Protein AF-A0A6G3SJ75-F1 (afdb_monomer_lite)

Radius of gyration: 22.11 Å; chains: 1; bounding box: 38×34×82 Å

Secondary structure (DSSP, 8-state):
-------------------HHHHHHHHHHHHHTT-S-TTHHHHHHHHHHHTTT-HHHHHHHHHHHHT-S-HHHHHHHHHHHHHHHHHS-S--HHHHHHHHHHTT-S-HHHHHHHHHHHHHHH--

Structure (mmCIF, N/CA/C/O backbone):
data_AF-A0A6G3SJ75-F1
#
_entry.id   AF-A0A6G3SJ75-F1
#
loop_
_atom_site.group_PDB
_atom_site.id
_atom_site.type_symbol
_atom_site.label_atom_id
_atom_site.label_alt_id
_atom_site.label_comp_id
_atom_site.label_asym_id
_atom_site.label_entity_id
_atom_site.label_seq_id
_atom_site.pdbx_PDB_ins_code
_atom_site.Cartn_x
_atom_site.Cartn_y
_atom_site.Cartn_z
_atom_site.occupancy
_atom_site.B_iso_or_equiv
_atom_site.auth_seq_id
_atom_site.auth_comp_id
_atom_site.auth_asym_id
_atom_site.auth_atom_id
_atom_site.pdbx_PDB_model_num
ATOM 1 N N . PRO A 1 1 ? 21.602 16.495 68.713 1.00 47.25 1 PRO A N 1
ATOM 2 C CA . PRO A 1 1 ? 21.553 17.227 67.424 1.00 47.25 1 PRO A CA 1
ATOM 3 C C . PRO A 1 1 ? 20.868 16.392 66.323 1.00 47.25 1 PRO A C 1
ATOM 5 O O . PRO A 1 1 ? 21.427 15.394 65.881 1.00 47.25 1 PRO A O 1
ATOM 8 N N . GLY A 1 2 ? 19.623 16.755 65.977 1.00 37.72 2 GLY A N 1
ATOM 9 C CA . GLY A 1 2 ? 18.852 16.209 64.843 1.00 37.72 2 GLY A CA 1
ATOM 10 C C . GLY A 1 2 ? 19.185 16.898 63.500 1.00 37.72 2 GLY A C 1
ATOM 11 O O . GLY A 1 2 ? 20.234 17.530 63.412 1.00 37.72 2 GLY A O 1
ATOM 12 N N . PRO A 1 3 ? 18.320 16.812 62.468 1.00 52.12 3 PRO A N 1
ATOM 13 C CA . PRO A 1 3 ? 18.418 15.797 61.412 1.00 52.12 3 PRO A CA 1
ATOM 14 C C . PRO A 1 3 ? 18.659 16.350 59.985 1.00 52.12 3 PRO A C 1
ATOM 16 O O . PRO A 1 3 ? 18.414 17.513 59.702 1.00 52.12 3 PRO A O 1
ATOM 19 N N . VAL A 1 4 ? 19.126 15.449 59.106 1.00 50.78 4 VAL A N 1
ATOM 20 C CA . VAL A 1 4 ? 18.877 15.314 57.649 1.00 50.78 4 VAL A CA 1
ATOM 21 C C . VAL A 1 4 ? 18.573 16.604 56.863 1.00 50.78 4 VAL A C 1
ATOM 23 O O . VAL A 1 4 ? 17.423 17.018 56.756 1.00 50.78 4 VAL A O 1
ATOM 26 N N . ALA A 1 5 ? 19.582 17.157 56.181 1.00 46.34 5 ALA A N 1
ATOM 27 C CA . ALA A 1 5 ? 19.357 18.026 55.027 1.00 46.34 5 ALA A CA 1
ATOM 28 C C . ALA A 1 5 ? 19.235 17.141 53.782 1.00 46.34 5 ALA A C 1
ATOM 30 O O . ALA A 1 5 ? 20.224 16.766 53.150 1.00 46.34 5 ALA A O 1
ATOM 31 N N . ALA A 1 6 ? 17.995 16.753 53.491 1.00 44.28 6 ALA A N 1
ATOM 32 C CA . ALA A 1 6 ? 17.613 16.232 52.196 1.00 44.28 6 ALA A CA 1
ATOM 33 C C . ALA A 1 6 ? 18.060 17.245 51.136 1.00 44.28 6 ALA A C 1
ATOM 35 O O . ALA A 1 6 ? 17.622 18.394 51.145 1.00 44.28 6 ALA A O 1
ATOM 36 N N . ALA A 1 7 ? 18.944 16.823 50.234 1.00 47.50 7 ALA A N 1
ATOM 37 C CA . ALA A 1 7 ? 19.111 17.499 48.962 1.00 47.50 7 ALA A CA 1
ATOM 38 C C . ALA A 1 7 ? 17.801 17.286 48.199 1.00 47.50 7 ALA A C 1
ATOM 40 O O . ALA A 1 7 ? 17.618 16.284 47.502 1.00 47.50 7 ALA A O 1
ATOM 41 N N . GLU A 1 8 ? 16.854 18.191 48.448 1.00 47.06 8 GLU A N 1
ATOM 42 C CA . GLU A 1 8 ? 15.608 18.302 47.719 1.00 47.06 8 GLU A CA 1
ATOM 43 C C . GLU A 1 8 ? 15.945 18.259 46.242 1.00 47.06 8 GLU A C 1
ATOM 45 O O . GLU A 1 8 ? 16.653 19.096 45.676 1.00 47.06 8 GLU A O 1
ATOM 50 N N . THR A 1 9 ? 15.472 17.184 45.635 1.00 43.53 9 THR A N 1
ATOM 51 C CA . THR A 1 9 ? 15.505 16.989 44.209 1.00 43.53 9 THR A CA 1
ATOM 52 C C . THR A 1 9 ? 14.530 18.008 43.639 1.00 43.53 9 THR A C 1
ATOM 54 O O . THR A 1 9 ? 13.381 17.686 43.363 1.00 43.53 9 THR A O 1
ATOM 57 N N . CYS A 1 10 ? 14.981 19.246 43.437 1.00 39.94 10 CYS A N 1
ATOM 58 C CA . CYS A 1 10 ? 14.338 20.186 42.528 1.00 39.94 10 CYS A CA 1
ATOM 59 C C . CYS A 1 10 ? 14.564 19.684 41.096 1.00 39.94 10 CYS A C 1
ATOM 61 O O . CYS A 1 10 ? 15.176 20.347 40.260 1.00 39.94 10 CYS A O 1
ATOM 63 N N . ARG A 1 11 ? 14.070 18.476 40.795 1.00 49.41 11 ARG A N 1
ATOM 64 C CA . ARG A 1 11 ? 13.680 18.117 39.442 1.00 49.41 11 ARG A CA 1
ATOM 65 C C . ARG A 1 11 ? 12.459 18.978 39.196 1.00 49.41 11 ARG A C 1
ATOM 67 O O . ARG A 1 11 ? 11.348 18.570 39.503 1.00 49.41 11 ARG A O 1
ATOM 74 N N . GLY A 1 12 ? 12.710 20.214 38.764 1.00 45.19 12 GLY A N 1
ATOM 75 C CA . GLY A 1 12 ? 11.663 21.095 38.294 1.00 45.19 12 GLY A CA 1
ATOM 76 C C . GLY A 1 12 ? 10.825 20.280 37.330 1.00 45.19 12 GLY A C 1
ATOM 77 O O . GLY A 1 12 ? 11.332 19.822 36.304 1.00 45.19 12 GLY A O 1
ATOM 78 N N . GLU A 1 13 ? 9.583 20.031 37.725 1.00 49.47 13 GLU A N 1
ATOM 79 C CA . GLU A 1 13 ? 8.521 19.602 36.840 1.00 49.47 13 GLU A CA 1
ATOM 80 C C . GLU A 1 13 ? 8.466 20.705 35.780 1.00 49.47 13 GLU A C 1
ATOM 82 O O . GLU A 1 13 ? 7.890 21.773 35.987 1.00 49.47 13 GLU A O 1
ATOM 87 N N . GLN A 1 14 ? 9.226 20.532 34.698 1.00 55.97 14 GLN A N 1
ATOM 88 C CA . GLN A 1 14 ? 9.163 21.414 33.550 1.00 55.97 14 GLN A CA 1
ATOM 89 C C . GLN A 1 14 ? 7.774 21.176 32.986 1.00 55.97 14 GLN A C 1
ATOM 91 O O . GLN A 1 14 ? 7.561 20.235 32.224 1.00 55.97 14 GLN A O 1
ATOM 96 N N . VAL A 1 15 ? 6.816 21.987 33.439 1.00 60.44 15 VAL A N 1
ATOM 97 C CA . VAL A 1 15 ? 5.474 22.060 32.877 1.00 60.44 15 VAL A CA 1
ATOM 98 C C . VAL A 1 15 ? 5.683 22.490 31.436 1.00 60.44 15 VAL A C 1
ATOM 100 O O . VAL A 1 15 ? 5.856 23.671 31.138 1.00 60.44 15 VAL A O 1
ATOM 103 N N . ALA A 1 16 ? 5.811 21.500 30.556 1.00 64.94 16 ALA A N 1
ATOM 104 C CA . ALA A 1 16 ? 6.077 21.719 29.155 1.00 64.94 16 ALA A CA 1
ATOM 105 C C . ALA A 1 16 ? 4.931 22.571 28.619 1.00 64.94 16 ALA A C 1
ATOM 107 O O . ALA A 1 16 ? 3.775 22.142 28.638 1.00 64.94 16 ALA A O 1
ATOM 108 N N . THR A 1 17 ? 5.246 23.790 28.177 1.00 76.50 17 THR A N 1
ATOM 109 C CA . THR A 1 17 ? 4.273 24.670 27.537 1.00 76.50 17 THR A CA 1
ATOM 110 C C . THR A 1 17 ? 3.575 23.866 26.440 1.00 76.50 17 THR A C 1
ATOM 112 O O . THR A 1 17 ? 4.271 23.295 25.591 1.00 76.50 17 THR A O 1
ATOM 115 N N . PRO A 1 18 ? 2.235 23.749 26.455 1.00 81.94 18 PRO A N 1
ATOM 116 C CA . PRO A 1 18 ? 1.530 22.922 25.492 1.00 81.94 18 PRO A CA 1
ATOM 117 C C . PRO A 1 18 ? 1.729 23.519 24.101 1.00 81.94 18 PRO A C 1
ATOM 119 O O . PRO A 1 18 ? 1.132 24.527 23.735 1.00 81.94 18 PRO A O 1
ATOM 122 N N . THR A 1 19 ? 2.620 22.903 23.332 1.00 90.62 19 THR A N 1
ATOM 123 C CA . THR A 1 19 ? 2.816 23.218 21.920 1.00 90.62 19 THR A CA 1
ATOM 124 C C . THR A 1 19 ? 1.983 22.259 21.091 1.00 90.62 19 THR A C 1
ATOM 126 O O . THR A 1 19 ? 1.837 21.089 21.450 1.00 90.62 19 THR A O 1
ATOM 129 N N . LEU A 1 20 ? 1.502 22.720 19.937 1.00 89.94 20 LEU A N 1
ATOM 130 C CA . LEU A 1 20 ? 0.815 21.859 18.970 1.00 89.94 20 LEU A CA 1
ATOM 131 C C . LEU A 1 20 ? 1.664 20.634 18.600 1.00 89.94 20 LEU A C 1
ATOM 133 O O . LEU A 1 20 ? 1.164 19.516 18.555 1.00 89.94 20 LEU A O 1
ATOM 137 N N . VAL A 1 21 ? 2.975 20.822 18.419 1.00 93.06 21 VAL A N 1
ATOM 138 C CA . VAL A 1 21 ? 3.918 19.728 18.135 1.00 93.06 21 VAL A CA 1
ATOM 139 C C . VAL A 1 21 ? 3.998 18.734 19.302 1.00 93.06 21 VAL A C 1
ATOM 141 O O . VAL A 1 21 ? 4.067 17.526 19.077 1.00 93.06 21 VAL A O 1
ATOM 144 N N . GLY A 1 22 ? 3.996 19.215 20.548 1.00 90.50 22 GLY A N 1
ATOM 145 C CA . GLY A 1 22 ? 3.977 18.363 21.739 1.00 90.50 22 GLY A CA 1
ATOM 146 C C . GLY A 1 22 ? 2.664 17.591 21.885 1.00 90.50 22 GLY A C 1
ATOM 147 O O . GLY A 1 22 ? 2.682 16.393 22.164 1.00 90.50 22 GLY A O 1
ATOM 148 N N . GLN A 1 23 ? 1.533 18.246 21.619 1.00 92.69 23 GLN A N 1
ATOM 149 C CA . GLN A 1 23 ? 0.213 17.615 21.615 1.00 92.69 23 GLN A CA 1
ATOM 150 C C . GLN A 1 23 ? 0.102 16.543 20.526 1.00 92.69 23 GLN A C 1
ATOM 152 O O . GLN A 1 23 ? -0.356 15.442 20.816 1.00 92.69 23 GLN A O 1
ATOM 157 N N . LEU A 1 24 ? 0.602 16.810 19.315 1.00 90.69 24 LEU A N 1
ATOM 158 C CA . LEU A 1 24 ? 0.630 15.835 18.224 1.00 90.69 24 LEU A CA 1
ATOM 159 C C . LEU A 1 24 ? 1.498 14.616 18.568 1.00 90.69 24 LEU A C 1
ATOM 161 O O . LEU A 1 24 ? 1.086 13.482 18.334 1.00 90.69 24 L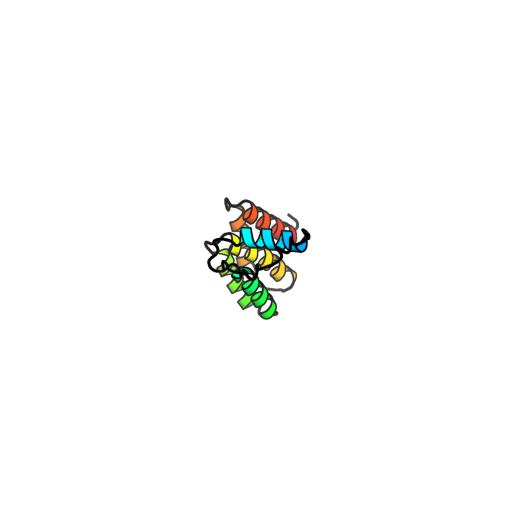EU A O 1
ATOM 165 N N . ARG A 1 25 ? 2.672 14.830 19.180 1.00 85.81 25 ARG A N 1
ATOM 166 C CA . ARG A 1 25 ? 3.520 13.732 19.673 1.00 85.81 25 ARG A CA 1
ATOM 167 C C . ARG A 1 25 ? 2.821 12.904 20.750 1.00 85.81 25 ARG A C 1
ATOM 169 O O . ARG A 1 25 ? 2.911 11.683 20.710 1.00 85.81 25 ARG A O 1
ATOM 176 N N . SER A 1 26 ? 2.110 13.545 21.679 1.00 87.12 26 SER A N 1
ATOM 177 C CA . SER A 1 26 ? 1.347 12.854 22.728 1.00 87.12 26 SER A CA 1
ATOM 178 C C . SER A 1 26 ? 0.184 12.044 22.154 1.00 87.12 26 SER A C 1
ATOM 180 O O . SER A 1 26 ? 0.026 10.876 22.501 1.00 87.12 26 SER A O 1
ATOM 182 N N . LEU A 1 27 ? -0.580 12.625 21.224 1.00 86.44 27 LEU A N 1
ATOM 183 C CA . LEU A 1 27 ? -1.660 11.929 20.526 1.00 86.44 27 LEU A CA 1
ATOM 184 C C . LEU A 1 27 ? -1.116 10.716 19.770 1.00 86.44 27 LEU A C 1
ATOM 186 O O . LEU A 1 27 ? -1.616 9.609 19.941 1.00 86.44 27 LEU A O 1
ATOM 190 N N . SER A 1 28 ? -0.031 10.900 19.017 1.00 79.94 28 SER A N 1
ATOM 191 C CA . SER A 1 28 ? 0.625 9.800 18.317 1.00 79.94 28 SER A CA 1
ATOM 192 C C . SER A 1 28 ? 1.108 8.724 19.294 1.00 79.94 28 SER A C 1
ATOM 194 O O . SER A 1 28 ? 0.886 7.541 19.053 1.00 79.94 28 SER A O 1
ATOM 196 N N . ALA A 1 29 ? 1.714 9.093 20.427 1.00 81.56 29 ALA A N 1
ATOM 197 C CA . ALA A 1 29 ? 2.140 8.140 21.451 1.00 81.56 29 ALA A CA 1
ATOM 198 C C . ALA A 1 29 ? 0.959 7.350 22.042 1.00 81.56 29 ALA A C 1
ATOM 200 O O . ALA A 1 29 ? 1.075 6.140 22.216 1.00 81.56 29 ALA A O 1
ATOM 201 N N . GLN A 1 30 ? -0.184 7.996 22.283 1.00 82.94 30 GLN A N 1
ATOM 202 C CA . GLN A 1 30 ? -1.407 7.337 22.753 1.00 82.94 30 GLN A CA 1
ATOM 203 C C . GLN A 1 30 ? -1.980 6.384 21.704 1.00 82.94 30 GLN A C 1
ATOM 205 O O . GLN A 1 30 ? -2.295 5.242 22.021 1.00 82.94 30 GLN A O 1
ATOM 210 N N . GLU A 1 31 ? -2.042 6.797 20.438 1.00 75.56 31 GLU A N 1
ATOM 211 C CA . GLU A 1 31 ? -2.456 5.919 19.339 1.00 75.56 31 GLU A CA 1
ATOM 212 C C . GLU A 1 31 ? -1.503 4.731 19.157 1.00 75.56 31 GLU A C 1
ATOM 214 O O . GLU A 1 31 ? -1.908 3.672 18.667 1.00 75.56 31 GLU A O 1
ATOM 219 N N . ASN A 1 32 ? -0.227 4.923 19.507 1.00 72.88 32 ASN A N 1
ATOM 220 C CA . ASN A 1 32 ? 0.830 3.920 19.480 1.00 72.88 32 ASN A CA 1
ATOM 221 C C . ASN A 1 32 ? 0.885 3.016 20.714 1.00 72.88 32 ASN A C 1
ATOM 223 O O . ASN A 1 32 ? 1.490 1.944 20.634 1.00 72.88 32 ASN A O 1
ATOM 227 N N . ALA A 1 33 ? 0.268 3.408 21.825 1.00 74.25 33 ALA A N 1
ATOM 228 C CA . ALA A 1 33 ? 0.288 2.634 23.054 1.00 74.25 33 ALA A CA 1
ATOM 229 C C . ALA A 1 33 ? -0.407 1.278 22.832 1.00 74.25 33 ALA A C 1
ATOM 231 O O . ALA A 1 33 ? -1.515 1.211 22.305 1.00 74.25 33 ALA A O 1
ATOM 232 N N . GLY A 1 34 ? 0.269 0.185 23.195 1.00 69.69 34 GLY A N 1
ATOM 233 C CA . GLY A 1 34 ? -0.214 -1.184 22.967 1.00 69.69 34 GLY A CA 1
ATOM 234 C C . GLY A 1 34 ? 0.194 -1.811 21.627 1.00 69.69 34 GLY A C 1
ATOM 235 O O . GLY A 1 34 ? -0.171 -2.956 21.366 1.00 69.69 34 GLY A O 1
ATOM 236 N N . ARG A 1 35 ? 0.975 -1.118 20.783 1.00 70.44 35 ARG A N 1
ATOM 237 C CA . ARG A 1 35 ? 1.555 -1.714 19.565 1.00 70.44 35 ARG A CA 1
ATOM 238 C C . ARG A 1 35 ? 2.825 -2.512 19.863 1.00 70.44 35 ARG A C 1
ATOM 240 O O . ARG A 1 35 ? 3.690 -2.049 20.599 1.00 70.44 35 ARG A O 1
ATOM 247 N N . GLY A 1 36 ? 2.984 -3.658 19.195 1.00 72.19 36 GLY A N 1
ATOM 248 C CA . GLY A 1 36 ? 4.238 -4.425 19.214 1.00 72.19 36 GLY A CA 1
ATOM 249 C C . GLY A 1 36 ? 5.387 -3.734 18.466 1.00 72.19 36 GLY A C 1
ATOM 250 O O . GLY A 1 36 ? 6.535 -3.822 18.888 1.00 72.19 36 GLY A O 1
ATOM 251 N N . ALA A 1 37 ? 5.081 -3.002 17.387 1.00 72.00 37 ALA A N 1
ATOM 252 C CA . ALA A 1 37 ? 6.065 -2.268 16.585 1.00 72.00 37 ALA A CA 1
ATOM 253 C C . ALA A 1 37 ? 5.480 -0.943 16.044 1.00 72.00 37 ALA A C 1
ATOM 255 O O . ALA A 1 37 ? 5.144 -0.845 14.864 1.00 72.00 37 ALA A O 1
ATOM 256 N N . PRO A 1 38 ? 5.331 0.099 16.885 1.00 68.38 38 PRO A N 1
ATOM 257 C CA . PRO A 1 38 ? 4.761 1.392 16.478 1.00 68.38 38 PRO A CA 1
ATOM 258 C C . PRO A 1 38 ? 5.548 2.105 15.363 1.00 68.38 38 PRO A C 1
ATOM 260 O O . PRO A 1 38 ? 4.986 2.910 14.632 1.00 68.38 38 PRO A O 1
ATOM 263 N N . TRP A 1 39 ? 6.828 1.766 15.193 1.00 69.94 39 TRP A N 1
ATOM 264 C CA . TRP A 1 39 ? 7.718 2.281 14.148 1.00 69.94 39 TRP A CA 1
ATOM 265 C C . TRP A 1 39 ? 7.613 1.531 12.810 1.00 69.94 39 TRP A C 1
ATOM 267 O O . TRP A 1 39 ? 8.228 1.951 11.831 1.00 69.94 39 TRP A O 1
ATOM 277 N N . ALA A 1 40 ? 6.873 0.417 12.739 1.00 77.38 40 ALA A N 1
ATOM 278 C CA . ALA A 1 40 ? 6.841 -0.425 11.543 1.00 77.38 40 ALA A CA 1
ATOM 279 C C . ALA A 1 40 ? 6.294 0.325 10.320 1.00 77.38 40 ALA A C 1
ATOM 281 O O . ALA A 1 40 ? 6.865 0.215 9.240 1.00 77.38 40 ALA A O 1
ATOM 282 N N . ALA A 1 41 ? 5.250 1.142 10.494 1.00 72.75 41 ALA A N 1
ATOM 283 C CA . ALA A 1 41 ? 4.703 1.975 9.422 1.00 72.75 41 ALA A CA 1
ATOM 284 C C . ALA A 1 41 ? 5.747 2.969 8.877 1.00 72.75 41 ALA A C 1
ATOM 286 O O . ALA A 1 41 ? 5.927 3.101 7.665 1.00 72.75 41 ALA A O 1
ATOM 287 N N . ASP A 1 42 ? 6.504 3.610 9.771 1.00 79.50 42 ASP A N 1
ATOM 288 C CA . ASP A 1 42 ? 7.548 4.567 9.400 1.00 79.50 42 ASP A CA 1
ATOM 289 C C . ASP A 1 42 ? 8.729 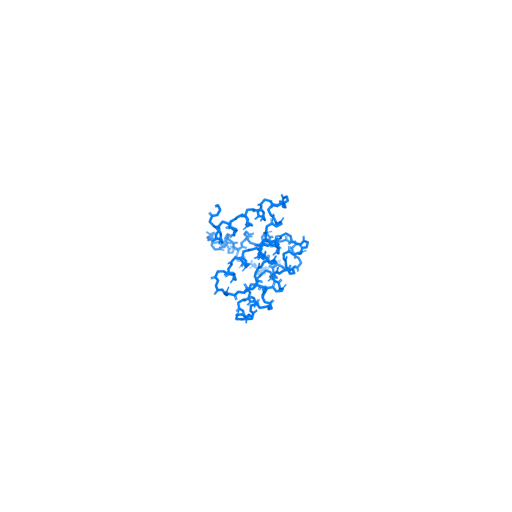3.898 8.690 1.00 79.50 42 ASP A C 1
ATOM 291 O O . ASP A 1 42 ? 9.271 4.451 7.724 1.00 79.50 42 ASP A O 1
ATOM 295 N N . LEU A 1 43 ? 9.106 2.691 9.124 1.00 84.19 43 LEU A N 1
ATOM 296 C CA . LEU A 1 43 ? 10.112 1.893 8.432 1.00 84.19 43 LEU A CA 1
ATOM 297 C C . LEU A 1 43 ? 9.627 1.482 7.041 1.00 84.19 43 LEU A C 1
ATOM 299 O O . LEU A 1 43 ? 10.368 1.645 6.077 1.00 84.19 43 LEU A O 1
ATOM 303 N N . LEU A 1 44 ? 8.396 0.983 6.919 1.00 81.06 44 LEU A N 1
ATOM 304 C CA . LEU A 1 44 ? 7.820 0.560 5.642 1.00 81.06 44 LEU A CA 1
ATOM 305 C C . LEU A 1 44 ? 7.763 1.717 4.644 1.00 81.06 44 LEU A C 1
ATOM 307 O O . LEU A 1 44 ? 8.154 1.553 3.491 1.00 81.06 44 LEU A O 1
ATOM 311 N N . ARG A 1 45 ? 7.379 2.910 5.103 1.00 79.12 45 ARG A N 1
ATOM 312 C CA . ARG A 1 45 ? 7.413 4.130 4.292 1.00 79.12 45 ARG A CA 1
ATOM 313 C C . ARG A 1 45 ? 8.838 4.494 3.863 1.00 79.12 45 ARG A C 1
ATOM 315 O O . ARG A 1 45 ? 9.052 4.836 2.704 1.00 79.12 45 ARG A O 1
ATOM 322 N N . THR A 1 46 ? 9.816 4.395 4.764 1.00 86.56 46 THR A N 1
ATOM 323 C CA . THR A 1 46 ? 11.235 4.656 4.450 1.00 86.56 46 THR A CA 1
ATOM 324 C C . THR A 1 46 ? 11.776 3.660 3.426 1.00 86.56 46 THR A C 1
ATOM 326 O O . THR A 1 46 ? 12.429 4.055 2.463 1.00 86.56 46 THR A O 1
ATOM 329 N N . LEU A 1 47 ? 11.460 2.375 3.597 1.00 82.62 47 LEU A N 1
ATOM 330 C CA . LEU A 1 47 ? 11.808 1.319 2.654 1.00 82.62 47 LEU A CA 1
ATOM 331 C C . LEU A 1 47 ? 11.192 1.592 1.281 1.00 82.62 47 LEU A C 1
ATOM 333 O O . LEU A 1 47 ? 11.874 1.463 0.273 1.00 82.62 47 LEU A O 1
ATOM 337 N N . HIS A 1 48 ? 9.929 2.009 1.230 1.00 83.00 48 HIS A N 1
ATOM 338 C CA . HIS A 1 48 ? 9.246 2.270 -0.030 1.00 83.00 48 HIS A CA 1
ATOM 339 C C . HIS A 1 48 ? 9.870 3.434 -0.812 1.00 83.00 48 HIS A C 1
ATOM 341 O O . HIS A 1 48 ? 9.978 3.352 -2.032 1.00 83.00 48 HIS A O 1
ATOM 347 N N . VAL A 1 49 ? 10.331 4.476 -0.111 1.00 80.06 49 VAL A N 1
ATOM 348 C CA . VAL A 1 49 ? 11.126 5.561 -0.709 1.00 80.06 49 VAL A CA 1
ATOM 349 C C . VAL A 1 49 ? 12.480 5.037 -1.189 1.00 80.06 49 VAL A C 1
ATOM 351 O O . VAL A 1 49 ? 12.875 5.318 -2.312 1.00 80.06 49 VAL A O 1
ATOM 354 N N . GLY A 1 50 ? 13.177 4.246 -0.368 1.00 84.81 50 GLY A N 1
ATOM 355 C CA . GLY A 1 50 ? 14.495 3.703 -0.711 1.00 84.81 50 GLY A CA 1
ATOM 356 C C . GLY A 1 50 ? 14.492 2.675 -1.848 1.00 84.81 50 GLY A C 1
ATOM 357 O O . GLY A 1 50 ? 15.526 2.469 -2.474 1.00 84.81 50 GLY A O 1
ATOM 358 N N . LEU A 1 51 ? 13.354 2.028 -2.118 1.00 85.12 51 LEU A N 1
ATOM 359 C CA . LEU A 1 51 ? 13.191 1.111 -3.249 1.00 85.12 51 LEU A CA 1
ATOM 360 C C . LEU A 1 51 ? 13.034 1.836 -4.595 1.00 85.12 51 LEU A C 1
ATOM 362 O O . LEU A 1 51 ? 13.223 1.194 -5.620 1.00 85.12 51 LEU A O 1
ATOM 366 N N . ASP A 1 52 ? 12.696 3.126 -4.595 1.00 84.25 52 ASP A N 1
ATOM 367 C CA . ASP A 1 52 ? 12.656 4.004 -5.771 1.00 84.25 52 ASP A CA 1
ATOM 368 C C . ASP A 1 52 ? 12.034 3.366 -7.037 1.00 84.25 52 ASP A C 1
ATOM 370 O O . ASP A 1 52 ? 10.848 3.007 -7.022 1.00 84.25 52 ASP A O 1
ATOM 374 N N . ASP A 1 53 ? 12.817 3.194 -8.107 1.00 87.06 53 ASP A N 1
ATOM 375 C CA . ASP A 1 53 ? 12.406 2.691 -9.424 1.00 87.06 53 ASP A CA 1
ATOM 376 C C . ASP A 1 53 ? 12.161 1.173 -9.479 1.00 87.06 53 ASP A C 1
ATOM 378 O O . ASP A 1 53 ? 11.732 0.638 -10.508 1.00 87.06 53 ASP A O 1
ATOM 382 N N . ARG A 1 54 ? 12.342 0.461 -8.360 1.00 92.69 54 ARG A N 1
ATOM 383 C CA . ARG A 1 54 ? 12.039 -0.972 -8.219 1.00 92.69 54 ARG A CA 1
ATOM 384 C C . ARG A 1 54 ? 10.534 -1.214 -8.087 1.00 92.69 54 ARG A C 1
ATOM 386 O O . ARG A 1 54 ? 10.050 -1.774 -7.101 1.00 92.69 54 ARG A O 1
ATOM 393 N N . VAL A 1 55 ? 9.777 -0.794 -9.101 1.00 93.75 55 VAL A N 1
ATOM 394 C CA . VAL A 1 55 ? 8.305 -0.829 -9.141 1.00 93.75 55 VAL A CA 1
ATOM 395 C C . VAL A 1 55 ? 7.762 -2.236 -8.888 1.00 93.75 55 VAL A C 1
ATOM 397 O O . VAL A 1 55 ? 6.786 -2.381 -8.157 1.00 93.75 55 VAL A O 1
ATOM 400 N N . GLY A 1 56 ? 8.408 -3.279 -9.420 1.00 94.62 56 GLY A N 1
ATOM 401 C CA . GLY A 1 56 ? 8.000 -4.671 -9.191 1.00 94.62 56 GLY A CA 1
ATOM 402 C C . GLY A 1 56 ? 8.068 -5.081 -7.717 1.00 94.62 56 GLY A C 1
ATOM 403 O O . GLY A 1 56 ? 7.083 -5.565 -7.164 1.00 94.62 56 GLY A O 1
ATOM 404 N N . ASP A 1 57 ? 9.191 -4.803 -7.050 1.00 93.62 57 ASP A N 1
ATOM 405 C CA . ASP A 1 57 ? 9.376 -5.121 -5.627 1.00 93.62 57 ASP A CA 1
ATOM 406 C C . ASP A 1 57 ? 8.427 -4.308 -4.740 1.00 93.62 57 ASP A C 1
ATOM 408 O O . ASP A 1 57 ? 7.844 -4.819 -3.784 1.00 93.62 57 ASP A O 1
ATOM 412 N N . ARG A 1 58 ? 8.230 -3.033 -5.089 1.00 94.81 58 ARG A N 1
ATOM 413 C CA . ARG A 1 58 ? 7.283 -2.136 -4.418 1.00 94.81 58 ARG A CA 1
ATOM 414 C C . ARG A 1 58 ? 5.841 -2.620 -4.564 1.00 94.81 58 ARG A C 1
ATOM 416 O O . ARG A 1 58 ? 5.088 -2.546 -3.597 1.00 94.81 58 ARG A O 1
ATOM 423 N N . THR A 1 59 ? 5.482 -3.141 -5.733 1.00 96.00 59 THR A N 1
ATOM 424 C CA . THR A 1 59 ? 4.156 -3.707 -6.009 1.00 96.00 59 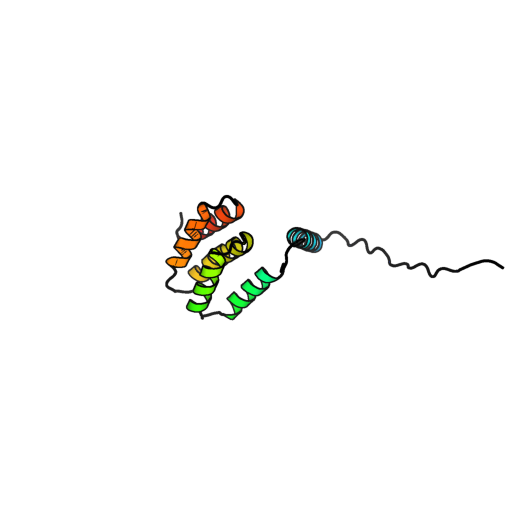THR A CA 1
ATOM 425 C C . THR A 1 59 ? 3.920 -4.967 -5.183 1.00 96.00 59 THR A C 1
ATOM 427 O O . THR A 1 59 ? 2.908 -5.048 -4.493 1.00 96.00 59 THR A O 1
ATOM 430 N N . ALA A 1 60 ? 4.873 -5.904 -5.173 1.00 95.25 60 ALA A N 1
ATOM 431 C CA . ALA A 1 60 ? 4.773 -7.130 -4.379 1.00 95.25 60 ALA A CA 1
ATOM 432 C C . ALA A 1 60 ? 4.640 -6.830 -2.876 1.00 95.25 60 ALA A C 1
ATOM 434 O O . ALA A 1 60 ? 3.743 -7.346 -2.210 1.00 95.25 60 ALA A O 1
ATOM 435 N N . LEU A 1 61 ? 5.467 -5.915 -2.359 1.00 93.88 61 LEU A N 1
ATOM 436 C CA . LEU A 1 61 ? 5.416 -5.499 -0.958 1.00 93.88 61 LEU A CA 1
ATOM 437 C C . LEU A 1 61 ? 4.058 -4.888 -0.584 1.00 93.88 61 LEU A C 1
ATOM 439 O O . LEU A 1 61 ? 3.506 -5.223 0.463 1.00 93.88 61 LEU A O 1
ATOM 443 N N . LEU A 1 62 ? 3.500 -4.011 -1.422 1.00 95.50 62 LEU A N 1
ATOM 444 C CA . LEU A 1 62 ? 2.181 -3.422 -1.170 1.00 95.50 62 LEU A CA 1
ATOM 445 C C . LEU A 1 62 ? 1.066 -4.467 -1.240 1.00 95.50 62 LEU A C 1
ATOM 447 O O . LEU A 1 62 ? 0.146 -4.427 -0.425 1.00 95.50 62 LEU A O 1
ATOM 451 N N . ALA A 1 63 ? 1.156 -5.420 -2.168 1.00 98.00 63 ALA A N 1
ATOM 452 C CA . ALA A 1 63 ? 0.178 -6.490 -2.300 1.00 98.00 63 ALA A CA 1
ATOM 453 C C . ALA A 1 63 ? 0.133 -7.372 -1.037 1.00 98.00 63 ALA A C 1
ATOM 455 O O . ALA A 1 63 ? -0.951 -7.707 -0.556 1.00 98.00 63 ALA A O 1
ATOM 456 N N . ASP A 1 64 ? 1.289 -7.686 -0.448 1.00 96.44 64 ASP A N 1
ATOM 457 C CA . ASP A 1 64 ? 1.371 -8.406 0.828 1.00 96.44 64 ASP A CA 1
ATOM 458 C C . ASP A 1 64 ? 0.800 -7.580 1.989 1.00 96.44 64 ASP A C 1
ATOM 460 O O . ASP A 1 64 ? 0.038 -8.089 2.816 1.00 96.44 64 ASP A O 1
ATOM 464 N N . GLN A 1 65 ? 1.099 -6.280 2.038 1.00 94.94 65 GLN A N 1
ATOM 465 C CA . GLN A 1 65 ? 0.580 -5.392 3.080 1.00 94.94 65 GLN A CA 1
ATOM 466 C C . GLN A 1 65 ? -0.940 -5.208 3.010 1.00 94.94 65 GLN A C 1
ATOM 468 O O . GLN A 1 65 ? -1.593 -5.172 4.052 1.00 94.94 65 GLN A O 1
ATOM 473 N N . LEU A 1 66 ? -1.517 -5.128 1.808 1.00 97.69 66 LEU A N 1
ATOM 474 C CA . LEU A 1 66 ? -2.966 -5.030 1.598 1.00 97.69 66 LEU A CA 1
ATOM 475 C C . LEU A 1 66 ? -3.717 -6.300 2.032 1.00 97.69 66 LEU A C 1
ATOM 477 O O . LEU A 1 66 ? -4.911 -6.237 2.325 1.00 97.69 66 LEU A O 1
ATOM 481 N N . ARG A 1 6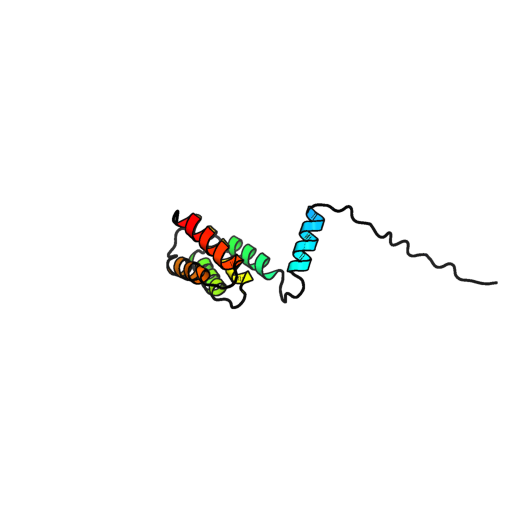7 ? -3.021 -7.439 2.120 1.00 97.56 67 ARG A N 1
ATOM 482 C CA . ARG A 1 67 ? -3.551 -8.713 2.634 1.00 97.56 67 ARG A CA 1
ATOM 483 C C . ARG A 1 67 ? -3.333 -8.910 4.133 1.00 97.56 67 ARG A C 1
ATOM 485 O O . ARG A 1 67 ? -3.787 -9.911 4.685 1.00 97.56 67 ARG A O 1
ATOM 492 N N . SER A 1 68 ? -2.642 -7.985 4.795 1.00 94.94 68 SER A N 1
ATOM 493 C CA . SER A 1 68 ? -2.336 -8.101 6.217 1.00 94.94 68 SER A CA 1
ATOM 494 C C . SER A 1 68 ? -3.605 -8.153 7.075 1.00 94.94 68 SER A C 1
ATOM 496 O O . SER A 1 68 ? -4.550 -7.400 6.823 1.00 94.94 68 SER A O 1
ATOM 498 N N . PRO A 1 69 ? -3.630 -8.964 8.149 1.00 92.94 69 PRO A N 1
ATOM 499 C CA . PRO A 1 69 ? -4.695 -8.886 9.144 1.00 92.94 69 PRO A CA 1
ATOM 500 C C . PRO A 1 69 ? -4.687 -7.552 9.915 1.00 92.94 69 PRO A C 1
ATOM 502 O O . PRO A 1 69 ? -5.683 -7.207 10.553 1.00 92.94 69 PRO A O 1
ATOM 505 N N . ASP A 1 70 ? -3.590 -6.785 9.872 1.00 90.25 70 ASP A N 1
ATOM 506 C CA . ASP A 1 70 ? -3.513 -5.4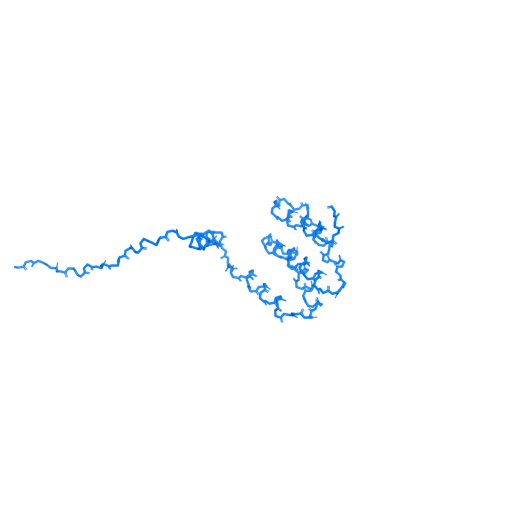69 10.501 1.00 90.25 70 ASP A CA 1
ATOM 507 C C . ASP A 1 70 ? -4.168 -4.398 9.616 1.00 90.25 70 ASP A C 1
ATOM 509 O O . ASP A 1 70 ? -3.630 -3.959 8.596 1.00 90.25 70 ASP A O 1
ATOM 513 N N . ARG A 1 71 ? -5.335 -3.911 10.055 1.00 92.38 71 ARG A N 1
ATOM 514 C CA . ARG A 1 71 ? -6.069 -2.840 9.370 1.00 92.38 71 ARG A CA 1
ATOM 515 C C . ARG A 1 71 ? -5.249 -1.565 9.202 1.00 92.38 71 ARG A C 1
ATOM 517 O O . ARG A 1 71 ? -5.405 -0.893 8.189 1.00 92.38 71 ARG A O 1
ATOM 524 N N . ARG A 1 72 ? -4.381 -1.222 10.157 1.00 87.44 72 ARG A N 1
ATOM 525 C CA . A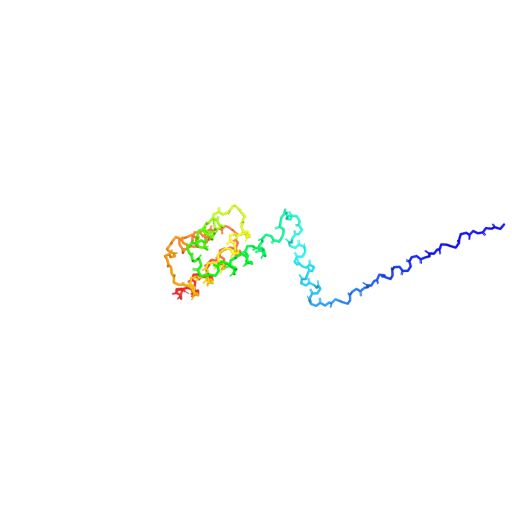RG A 1 72 ? -3.553 -0.010 10.065 1.00 87.44 72 ARG A CA 1
ATOM 526 C C . ARG A 1 72 ? -2.508 -0.156 8.966 1.00 87.44 72 ARG A C 1
ATOM 528 O O . ARG A 1 72 ? -2.361 0.753 8.158 1.00 87.44 72 ARG A O 1
ATOM 535 N N . GLN A 1 73 ? -1.876 -1.326 8.875 1.00 90.69 73 GLN A N 1
ATOM 536 C CA . GLN A 1 73 ? -0.958 -1.637 7.781 1.00 90.69 73 GLN A CA 1
ATOM 537 C C . GLN A 1 73 ? -1.658 -1.562 6.419 1.00 90.69 73 GLN A C 1
ATOM 539 O O . GLN A 1 73 ? -1.102 -0.992 5.482 1.00 90.69 73 GLN A O 1
ATOM 544 N N . ARG A 1 74 ? -2.893 -2.070 6.317 1.00 95.94 74 ARG A N 1
ATOM 545 C CA . ARG A 1 74 ? -3.690 -1.945 5.088 1.00 95.94 74 ARG A CA 1
ATOM 546 C C . ARG A 1 74 ? -4.005 -0.488 4.742 1.00 95.94 74 ARG A C 1
ATOM 548 O O . ARG A 1 74 ? -3.872 -0.125 3.580 1.00 95.94 74 ARG A O 1
ATOM 555 N N . ILE A 1 75 ? -4.358 0.356 5.719 1.00 94.81 75 ILE A N 1
ATOM 556 C CA . ILE A 1 75 ? -4.594 1.799 5.494 1.00 94.81 75 ILE A CA 1
ATOM 557 C C . ILE A 1 75 ? -3.350 2.464 4.893 1.00 94.81 75 ILE A C 1
ATOM 559 O O . ILE A 1 75 ? -3.450 3.203 3.911 1.00 94.81 75 ILE A O 1
ATOM 563 N N . ASP A 1 76 ? -2.177 2.195 5.464 1.00 92.25 76 ASP A N 1
ATOM 564 C CA . ASP A 1 76 ? -0.926 2.758 4.958 1.00 92.25 76 ASP A CA 1
ATOM 565 C C . ASP A 1 76 ? -0.618 2.236 3.547 1.00 92.25 76 ASP A C 1
ATOM 567 O O . ASP A 1 76 ? -0.260 3.017 2.663 1.00 92.25 76 ASP A O 1
ATOM 571 N N . ALA A 1 77 ? -0.822 0.941 3.299 1.00 95.69 77 ALA A N 1
ATOM 572 C CA . ALA A 1 77 ? -0.605 0.328 1.991 1.00 95.69 77 ALA A CA 1
ATOM 573 C C . ALA A 1 77 ? -1.557 0.863 0.910 1.00 95.69 77 ALA A C 1
ATOM 575 O O . ALA A 1 77 ? -1.124 1.081 -0.221 1.00 95.69 77 ALA A O 1
ATOM 576 N N . VAL A 1 78 ? -2.820 1.150 1.245 1.00 98.06 78 VAL A N 1
ATOM 577 C CA . VAL A 1 78 ? -3.773 1.808 0.335 1.00 98.06 78 VAL A CA 1
ATOM 578 C C . VAL A 1 78 ? -3.224 3.164 -0.114 1.00 98.06 78 VAL A C 1
ATOM 580 O O . VAL A 1 78 ? -3.102 3.421 -1.313 1.00 98.06 78 VAL A O 1
ATOM 583 N N . ARG A 1 79 ? -2.806 4.008 0.837 1.00 94.50 79 ARG A N 1
ATOM 584 C CA . ARG A 1 79 ? -2.256 5.343 0.543 1.00 94.50 79 ARG A CA 1
ATOM 585 C C . ARG A 1 79 ? -0.964 5.267 -0.271 1.00 94.50 79 ARG A C 1
ATOM 587 O O . ARG A 1 79 ? -0.793 6.008 -1.238 1.00 94.50 79 ARG A O 1
ATOM 594 N N . MET A 1 80 ? -0.062 4.357 0.096 1.00 93.69 80 MET A N 1
ATOM 595 C CA . MET A 1 80 ? 1.199 4.156 -0.622 1.00 93.69 80 MET A CA 1
ATOM 596 C C . MET A 1 80 ? 0.980 3.622 -2.045 1.00 93.69 80 MET A C 1
ATOM 598 O O . MET A 1 80 ? 1.696 4.041 -2.954 1.00 93.69 80 MET A O 1
ATOM 602 N N . SER A 1 81 ? -0.040 2.784 -2.265 1.00 96.56 81 SER A N 1
ATOM 603 C CA . SER A 1 81 ? -0.419 2.298 -3.600 1.00 96.56 81 SER A CA 1
ATOM 604 C C . SER A 1 81 ? -0.838 3.443 -4.521 1.00 96.56 81 SER A C 1
ATOM 606 O O . SER A 1 81 ? -0.330 3.538 -5.636 1.00 96.56 81 SER A O 1
ATOM 608 N N . GLY A 1 82 ? -1.679 4.370 -4.043 1.00 95.62 82 GLY A N 1
ATOM 609 C CA . GLY A 1 82 ? -2.058 5.560 -4.816 1.00 95.62 82 GLY A CA 1
ATOM 610 C C . GLY A 1 82 ? -0.849 6.414 -5.218 1.00 95.62 82 GLY A C 1
ATOM 611 O O . GLY A 1 82 ? -0.716 6.809 -6.378 1.00 95.62 82 GLY A O 1
ATOM 612 N N . GLY A 1 83 ? 0.084 6.633 -4.286 1.00 92.94 83 GLY A N 1
ATOM 613 C CA . GLY A 1 83 ? 1.330 7.355 -4.558 1.00 92.94 83 GLY A CA 1
ATOM 614 C C . GLY A 1 83 ? 2.230 6.663 -5.589 1.00 92.94 83 GLY A C 1
ATOM 615 O O . GLY A 1 83 ? 2.755 7.327 -6.483 1.00 92.94 83 GLY A O 1
ATOM 616 N N . LEU A 1 84 ? 2.387 5.337 -5.501 1.00 94.00 84 LEU A N 1
ATOM 617 C CA . LEU A 1 84 ? 3.166 4.549 -6.463 1.00 94.00 84 LEU A CA 1
ATOM 618 C C . LEU A 1 84 ? 2.573 4.644 -7.875 1.00 94.00 84 LEU A C 1
ATOM 620 O O . LEU A 1 84 ? 3.300 4.981 -8.807 1.00 94.00 84 LEU A O 1
ATOM 624 N N . ILE A 1 85 ? 1.266 4.397 -8.013 1.00 95.88 85 ILE A N 1
ATOM 625 C CA . ILE A 1 85 ? 0.567 4.350 -9.307 1.00 95.88 85 ILE A CA 1
ATOM 626 C C . ILE A 1 85 ? 0.643 5.695 -10.038 1.00 95.88 85 ILE A C 1
ATOM 628 O O . ILE A 1 85 ? 0.824 5.732 -11.253 1.00 95.88 85 ILE A O 1
ATOM 632 N N . ARG A 1 86 ? 0.536 6.811 -9.306 1.00 93.69 86 ARG A N 1
ATOM 633 C CA . ARG A 1 86 ? 0.624 8.153 -9.902 1.00 93.69 86 ARG A CA 1
ATOM 634 C C . ARG A 1 86 ? 2.041 8.545 -10.312 1.00 93.69 86 ARG A C 1
ATOM 636 O O . ARG A 1 86 ? 2.204 9.303 -11.263 1.00 93.69 86 ARG A O 1
ATOM 643 N N . ALA A 1 87 ? 3.052 8.074 -9.587 1.00 92.50 87 ALA A N 1
ATOM 644 C CA . ALA A 1 87 ? 4.438 8.471 -9.820 1.00 92.50 87 ALA A CA 1
ATOM 645 C C . ALA A 1 87 ? 5.166 7.575 -10.835 1.00 92.50 87 ALA A C 1
ATOM 647 O O . ALA A 1 87 ? 6.053 8.052 -11.540 1.00 92.50 87 ALA A O 1
ATOM 648 N N . TRP A 1 88 ? 4.797 6.297 -10.933 1.00 93.94 88 TRP A N 1
ATOM 649 C CA . TRP A 1 88 ? 5.525 5.298 -11.715 1.00 93.94 88 TRP A CA 1
ATOM 650 C C . TRP A 1 88 ? 4.579 4.516 -12.618 1.00 93.94 88 TRP A C 1
ATOM 652 O O . TRP A 1 88 ? 3.456 4.222 -12.226 1.00 93.94 88 TRP A O 1
ATOM 662 N N . ARG A 1 89 ? 5.028 4.109 -13.809 1.00 93.06 89 ARG A N 1
ATOM 663 C CA . ARG A 1 89 ? 4.262 3.188 -14.668 1.00 93.06 89 ARG A CA 1
ATOM 664 C C . ARG A 1 89 ? 4.533 1.736 -14.268 1.00 93.06 89 ARG A C 1
ATOM 666 O O . ARG A 1 89 ? 5.679 1.385 -14.010 1.00 93.06 89 ARG A O 1
ATOM 673 N N . GLY A 1 90 ? 3.504 0.893 -14.289 1.00 92.44 90 GLY A N 1
ATOM 674 C CA . GLY A 1 90 ? 3.618 -0.527 -13.960 1.00 92.44 90 GLY A CA 1
ATOM 675 C C . GLY A 1 90 ? 2.294 -1.287 -14.114 1.00 92.44 90 GLY A C 1
ATOM 676 O O . GLY A 1 90 ? 1.261 -0.657 -14.352 1.00 92.44 90 GLY A O 1
ATOM 677 N N . PRO A 1 91 ? 2.323 -2.628 -14.006 1.00 94.12 91 PRO A N 1
ATOM 678 C CA . PRO A 1 91 ? 1.131 -3.475 -14.024 1.00 94.12 91 PRO A CA 1
ATOM 679 C C . PRO A 1 91 ? 0.453 -3.468 -12.644 1.00 94.12 91 PRO A C 1
ATOM 681 O O . PRO A 1 91 ? 0.791 -4.255 -11.759 1.00 94.12 91 PRO A O 1
ATOM 684 N N . TYR A 1 92 ? -0.453 -2.515 -12.422 1.00 97.50 92 TYR A N 1
ATOM 685 C CA . TYR A 1 92 ? -1.074 -2.265 -11.112 1.00 97.50 92 TYR A CA 1
ATOM 686 C C . TYR A 1 92 ? -2.459 -2.888 -10.931 1.00 97.50 92 TYR A C 1
ATOM 688 O O . TYR A 1 92 ? -3.144 -2.581 -9.956 1.00 97.50 92 TYR A O 1
ATOM 696 N N . GLU A 1 93 ? -2.888 -3.754 -11.845 1.00 97.50 93 GLU A N 1
ATOM 697 C CA . GLU A 1 93 ? -4.225 -4.349 -11.851 1.00 97.50 93 GLU A CA 1
ATOM 698 C C . GLU A 1 93 ? -4.531 -5.064 -10.529 1.00 97.50 93 GLU A C 1
ATOM 700 O O . GLU A 1 93 ? -5.604 -4.879 -9.951 1.00 97.50 93 GLU A O 1
ATOM 705 N N . GLU A 1 94 ? -3.565 -5.821 -10.003 1.00 98.12 94 GLU A N 1
ATOM 706 C CA . GLU A 1 94 ? -3.700 -6.507 -8.716 1.00 98.12 94 GLU A CA 1
ATOM 707 C C . GLU A 1 94 ? -3.837 -5.522 -7.548 1.00 98.12 94 GLU A C 1
ATOM 709 O O . GLU A 1 94 ? -4.700 -5.707 -6.690 1.00 98.12 94 GLU A O 1
ATOM 714 N N . LEU A 1 95 ? -3.030 -4.455 -7.513 1.00 98.06 95 LEU A N 1
ATOM 715 C CA . LEU A 1 95 ? -3.109 -3.457 -6.444 1.00 98.06 95 LEU A CA 1
ATOM 716 C C . LEU A 1 95 ? -4.441 -2.716 -6.469 1.00 98.06 95 LEU A C 1
ATOM 718 O O . LEU A 1 95 ? -5.059 -2.554 -5.422 1.00 98.06 95 LEU A O 1
ATOM 722 N N . VAL A 1 96 ? -4.912 -2.304 -7.648 1.00 98.25 96 VAL A N 1
ATOM 723 C CA . VAL A 1 96 ? -6.214 -1.639 -7.791 1.00 98.25 96 VAL A CA 1
ATOM 724 C C . VAL A 1 96 ? -7.339 -2.564 -7.328 1.00 98.25 96 VAL A C 1
ATOM 726 O O . VAL A 1 96 ? -8.212 -2.130 -6.577 1.00 98.25 96 VAL A O 1
ATOM 729 N N . ALA A 1 97 ? -7.293 -3.848 -7.699 1.00 98.56 97 ALA A N 1
ATOM 730 C CA . ALA A 1 97 ? -8.261 -4.830 -7.224 1.00 98.56 97 ALA A CA 1
ATOM 731 C C . ALA A 1 97 ? -8.219 -4.973 -5.693 1.00 98.56 97 ALA A C 1
ATOM 733 O O . ALA A 1 97 ? -9.261 -4.899 -5.042 1.00 98.56 97 ALA A O 1
ATOM 734 N N . LEU A 1 98 ? -7.027 -5.111 -5.101 1.00 98.75 98 LEU A N 1
ATOM 735 C CA . LEU A 1 98 ? -6.851 -5.214 -3.650 1.00 98.75 98 LEU A CA 1
ATOM 736 C C . LEU A 1 98 ? -7.322 -3.956 -2.912 1.00 98.75 98 LEU A C 1
ATOM 738 O O . LEU A 1 98 ? -7.969 -4.093 -1.875 1.00 98.75 98 LEU A O 1
ATOM 742 N N . VAL A 1 99 ? -7.067 -2.755 -3.438 1.00 98.50 99 VAL A N 1
ATOM 743 C CA . VAL A 1 99 ? -7.606 -1.496 -2.893 1.00 98.50 99 VAL A CA 1
ATOM 744 C C . VAL A 1 99 ? -9.134 -1.502 -2.966 1.00 98.50 99 VAL A C 1
ATOM 746 O O . VAL A 1 99 ? -9.787 -1.215 -1.966 1.00 98.50 99 VAL A O 1
ATOM 749 N N . GLY A 1 100 ? -9.713 -1.925 -4.092 1.00 98.38 100 GLY A N 1
ATOM 750 C CA . GLY A 1 100 ? -11.161 -2.076 -4.250 1.00 98.38 100 GLY A CA 1
ATOM 751 C C . GLY A 1 100 ? -11.789 -3.011 -3.214 1.00 98.38 100 GLY A C 1
ATOM 752 O O . GLY A 1 100 ? -12.842 -2.692 -2.663 1.00 98.38 100 GLY A O 1
ATOM 753 N N . THR A 1 101 ? -11.126 -4.120 -2.861 1.00 98.31 101 THR A N 1
ATOM 754 C CA . THR A 1 101 ? -11.640 -5.021 -1.810 1.00 98.31 101 THR A CA 1
ATOM 755 C C . THR A 1 101 ? -11.748 -4.353 -0.436 1.00 98.31 101 THR A C 1
ATOM 757 O O . THR A 1 101 ? -12.609 -4.733 0.357 1.00 98.31 101 THR A O 1
ATOM 760 N N . GLN A 1 102 ? -10.934 -3.327 -0.158 1.00 98.19 102 GLN A N 1
ATOM 761 C CA . GLN A 1 102 ? -10.950 -2.633 1.132 1.00 98.19 102 GLN A CA 1
ATOM 762 C C . GLN A 1 102 ? -12.207 -1.771 1.335 1.00 98.19 102 GLN A C 1
ATOM 764 O O . GLN A 1 102 ? -12.549 -1.476 2.477 1.00 98.19 102 GLN A O 1
ATOM 769 N N . LEU A 1 103 ? -12.934 -1.413 0.266 1.00 98.12 103 LEU A N 1
ATOM 770 C CA . LEU A 1 103 ? -14.187 -0.644 0.351 1.00 98.12 103 LEU A CA 1
ATOM 771 C C . LEU A 1 103 ? -15.277 -1.354 1.165 1.00 98.12 103 LEU A C 1
ATOM 773 O O . LEU A 1 103 ? -16.175 -0.707 1.691 1.00 98.12 103 LEU A O 1
ATOM 777 N N . SER A 1 104 ? -15.216 -2.686 1.247 1.00 97.50 104 SER A N 1
ATOM 778 C CA . SER A 1 104 ? -16.177 -3.502 2.001 1.00 97.50 104 SER A CA 1
ATOM 779 C C . SER A 1 104 ? -15.729 -3.795 3.437 1.00 97.50 104 SER A C 1
ATOM 781 O O . SER A 1 104 ? -16.416 -4.527 4.150 1.00 97.50 104 SER A O 1
ATOM 783 N N . ASP A 1 105 ? -14.572 -3.282 3.872 1.00 97.69 105 ASP A N 1
ATOM 784 C CA . ASP A 1 105 ? -14.087 -3.527 5.229 1.00 97.69 105 ASP A CA 1
ATOM 785 C C . ASP A 1 105 ? -14.935 -2.759 6.260 1.00 97.69 105 ASP A C 1
ATOM 787 O O . ASP A 1 105 ? -15.248 -1.587 6.045 1.00 97.69 105 ASP A O 1
ATOM 791 N N . PRO A 1 106 ? -15.292 -3.372 7.405 1.00 95.56 106 PRO A N 1
ATOM 792 C CA . PRO A 1 106 ? -16.074 -2.693 8.438 1.00 95.56 106 PRO A CA 1
ATOM 793 C C . PRO A 1 106 ? -15.319 -1.555 9.141 1.00 95.56 106 PRO A C 1
ATOM 795 O O . PRO A 1 106 ? -15.943 -0.802 9.883 1.00 95.56 106 PRO A O 1
ATOM 798 N N . GLU A 1 107 ? -13.999 -1.434 8.966 1.00 95.12 107 GLU A N 1
ATOM 799 C CA . GLU A 1 107 ? -13.218 -0.309 9.484 1.00 95.12 107 GLU A CA 1
ATOM 800 C C . GLU A 1 107 ? -13.410 0.947 8.616 1.00 95.12 107 GLU A C 1
ATOM 802 O O . GLU A 1 107 ? -12.860 1.013 7.510 1.00 95.12 107 GLU A O 1
ATOM 807 N N . PRO A 1 108 ? -14.101 1.993 9.111 1.00 95.38 108 PRO A N 1
ATOM 808 C CA . PRO A 1 108 ? -14.482 3.136 8.281 1.00 95.38 108 PRO A CA 1
ATOM 809 C C . PRO A 1 108 ? -13.282 3.878 7.691 1.00 95.38 108 PRO A C 1
ATOM 811 O O . PRO A 1 108 ? -13.313 4.284 6.536 1.00 95.38 108 PRO A O 1
ATOM 814 N N . ARG A 1 109 ? -12.189 3.998 8.457 1.00 95.38 109 ARG A N 1
ATOM 815 C CA . ARG A 1 109 ? -10.966 4.687 8.012 1.00 95.38 109 ARG A CA 1
ATOM 816 C C . ARG A 1 109 ? -10.288 3.989 6.836 1.00 95.38 109 ARG A C 1
ATOM 818 O O . ARG A 1 109 ? -9.599 4.635 6.053 1.00 95.38 109 ARG A O 1
ATOM 825 N N . LEU A 1 110 ? -10.430 2.669 6.746 1.00 97.69 110 LEU A N 1
ATOM 826 C CA . LEU A 1 110 ? -9.862 1.881 5.661 1.00 97.69 110 LEU A CA 1
ATOM 827 C C . LEU A 1 110 ? -10.720 1.989 4.401 1.00 97.69 110 LEU A C 1
ATOM 829 O O . LEU A 1 110 ? -10.168 2.232 3.329 1.00 97.69 110 LEU A O 1
ATOM 833 N N . ALA A 1 111 ? -12.044 1.889 4.540 1.00 97.88 111 ALA A N 1
ATOM 834 C CA . ALA A 1 111 ? -12.967 2.107 3.431 1.00 97.88 111 ALA A CA 1
ATOM 835 C C . ALA A 1 111 ? -12.834 3.530 2.853 1.00 97.88 111 ALA A C 1
ATOM 837 O O . ALA A 1 111 ? -12.732 3.684 1.640 1.00 97.88 111 ALA A O 1
ATOM 838 N N . GLU A 1 112 ? -12.732 4.552 3.711 1.00 98.00 112 GLU A N 1
ATOM 839 C CA . GLU A 1 112 ? -12.510 5.952 3.316 1.00 98.00 112 GLU A CA 1
ATOM 840 C C . GLU A 1 112 ? -11.160 6.152 2.611 1.00 98.00 112 GLU A C 1
ATOM 842 O O . GLU A 1 112 ? -11.076 6.820 1.583 1.00 98.00 112 GLU A O 1
ATOM 847 N N . ALA A 1 113 ? -10.083 5.548 3.124 1.00 97.88 113 ALA A N 1
ATOM 848 C CA . ALA A 1 113 ? -8.786 5.618 2.455 1.00 97.88 113 ALA A CA 1
ATOM 849 C C . ALA A 1 113 ? -8.839 4.983 1.055 1.00 97.88 113 ALA A C 1
ATOM 851 O O . ALA A 1 113 ? -8.229 5.503 0.121 1.00 97.88 113 ALA A O 1
ATOM 852 N N . ALA A 1 114 ? -9.560 3.868 0.910 1.00 98.44 114 ALA A N 1
ATOM 853 C CA . ALA A 1 114 ? -9.710 3.176 -0.362 1.00 98.44 114 ALA A CA 1
ATOM 854 C C . ALA A 1 114 ? -10.565 3.970 -1.353 1.00 98.44 114 ALA A C 1
ATOM 856 O O . ALA A 1 114 ? -10.167 4.089 -2.511 1.00 98.44 114 ALA A O 1
ATOM 857 N N . SER A 1 115 ? -11.685 4.554 -0.910 1.00 98.25 115 SER A N 1
ATOM 858 C CA . SER A 1 115 ? -12.517 5.401 -1.771 1.00 98.25 115 SER A CA 1
ATOM 859 C C . SER A 1 115 ? -11.727 6.606 -2.262 1.00 98.25 115 SER A C 1
ATOM 861 O O . SER A 1 115 ? -11.641 6.816 -3.466 1.00 98.25 115 SER A O 1
ATOM 863 N N . HIS A 1 116 ? -11.038 7.304 -1.356 1.00 97.94 116 HIS A N 1
ATOM 864 C CA . HIS A 1 116 ? -10.231 8.468 -1.699 1.00 97.94 116 HIS A CA 1
ATOM 865 C C . HIS A 1 116 ? -9.147 8.143 -2.736 1.00 97.94 116 HIS A C 1
ATOM 867 O O . HIS A 1 116 ? -8.994 8.856 -3.722 1.00 97.94 116 HIS A O 1
ATOM 873 N N . VAL A 1 117 ? -8.412 7.039 -2.561 1.00 98.00 117 VAL A N 1
ATOM 874 C CA . VAL A 1 117 ? -7.385 6.636 -3.535 1.00 98.00 117 VAL A CA 1
ATOM 875 C C . VAL A 1 117 ? -8.001 6.295 -4.893 1.00 98.00 117 VAL A C 1
ATOM 877 O O . VAL A 1 117 ? -7.440 6.674 -5.918 1.00 98.00 117 VAL A O 1
ATOM 880 N N . LEU A 1 118 ? -9.138 5.599 -4.936 1.00 97.81 118 LEU A N 1
ATOM 881 C CA . LEU A 1 118 ? -9.794 5.254 -6.201 1.00 97.81 118 LEU A CA 1
ATOM 882 C C . LEU A 1 118 ? -10.374 6.489 -6.906 1.00 97.81 118 LEU A C 1
ATOM 884 O O . LEU A 1 118 ? -10.227 6.608 -8.121 1.00 97.81 118 LEU A O 1
ATOM 888 N N . GLU A 1 119 ? -10.954 7.429 -6.160 1.00 97.75 119 GLU A N 1
ATOM 889 C CA . GLU A 1 119 ? -11.375 8.739 -6.670 1.00 97.75 119 GLU A CA 1
ATOM 890 C C . GLU A 1 119 ? -10.185 9.503 -7.264 1.00 97.75 119 GLU A C 1
ATOM 892 O O . GLU A 1 119 ? -10.257 9.979 -8.393 1.00 97.75 119 GLU A O 1
ATOM 897 N N . GLU A 1 120 ? -9.044 9.557 -6.571 1.00 95.75 120 GLU A N 1
ATOM 898 C CA . GLU A 1 120 ? -7.841 10.219 -7.091 1.00 95.75 120 GLU A CA 1
ATOM 899 C C . GLU A 1 120 ? -7.275 9.550 -8.356 1.00 95.75 120 GLU A C 1
ATOM 901 O O . GLU A 1 120 ? -6.675 10.225 -9.194 1.00 95.75 120 GLU A O 1
ATOM 906 N N . LEU A 1 121 ? -7.400 8.225 -8.484 1.00 95.12 121 LEU A N 1
ATOM 907 C CA . LEU A 1 121 ? -6.866 7.473 -9.624 1.00 95.12 121 LEU A CA 1
ATOM 908 C C . LEU A 1 121 ? -7.780 7.515 -10.853 1.00 95.12 121 LEU A C 1
ATOM 910 O O . LEU A 1 121 ? -7.274 7.485 -11.976 1.00 95.12 121 LEU A O 1
ATOM 914 N N . PHE A 1 122 ? -9.099 7.563 -10.653 1.00 94.19 122 PHE A N 1
ATOM 915 C CA . PHE A 1 122 ? -10.082 7.349 -11.720 1.00 94.19 122 PHE A CA 1
ATOM 916 C C . PHE A 1 122 ? -11.124 8.466 -11.869 1.00 94.19 122 PHE A C 1
ATOM 918 O O . PHE A 1 122 ? -11.868 8.452 -12.847 1.00 94.19 122 PHE A O 1
ATOM 925 N N . GLY A 1 123 ? -11.173 9.436 -10.954 1.00 89.00 123 GLY A N 1
ATOM 926 C CA . GLY A 1 123 ? -12.150 10.530 -10.972 1.00 89.00 123 GLY A CA 1
ATOM 927 C C . GLY A 1 123 ? -13.590 10.070 -10.731 1.00 89.00 123 GLY A C 1
ATOM 928 O O . GLY A 1 123 ? -14.493 10.574 -11.399 1.00 89.00 123 GLY A O 1
ATOM 929 N N . LEU A 1 124 ? -13.770 9.073 -9.854 1.00 77.38 124 LEU A N 1
ATOM 930 C CA . LEU A 1 124 ? -15.074 8.509 -9.474 1.00 77.38 124 LEU A CA 1
ATOM 931 C C . LEU A 1 124 ? -15.940 9.484 -8.669 1.00 77.38 124 LEU A C 1
ATOM 933 O O . LEU A 1 124 ? -15.370 10.374 -8.000 1.00 77.38 124 LEU A O 1
#

Organism: Streptomyces anulatus (NCBI:txid1892)

pLDDT: mean 85.11, std 16.14, range [37.72, 98.75]

Sequence (124 aa):
PGPVAAAETCRGEQVATPTLVGQLRSLSAQENAGRGAPWAADLLRTLHVGLDDRVGDRTALLADQLRSPDRRQRIDAVRMSGGLIRAWRGPYEELVALVGTQLSDPEPRLAEAASHVLEELFGL

Foldseek 3Di:
DDDDDPPPPPPPPPPPDDDPVNVVVVVLVVVQPPDPCSCPLVVLVVVLVVCPQVLVVNLVVLLVQLVDPDLVSVLSSLQVLLVSVVPDDDDCPSVLVSLVVQCPPPPVSSVVSSVVSCCSVPVD